Protein AF-A0A7S4UPX1-F1 (afdb_monomer_lite)

Organism: NCBI:txid311494

Foldseek 3Di:
DDDDDDDDDDDDDDDDDDDDDDDDDDDDDDDDDDDDPDDDDPPDQDDKDKDKAWWAFPFWDADPFAIWTWTDRPPPDTDIEDEGPVQLCVVVPPDDRVCSRVVSNVATFIWIKIFHDDDVPPHPGTHIYTPHTDGDDDVVNVVVVVVVVVVVVVPPPDDPPDPDPPPPDDDDPPDDDDDD

pLDDT: mean 74.99, std 19.89, range [35.25, 96.88]

Structure (mmCIF, N/CA/C/O backbone):
data_AF-A0A7S4UPX1-F1
#
_entry.id   AF-A0A7S4UPX1-F1
#
loop_
_atom_site.group_PDB
_atom_site.id
_atom_site.type_symbol
_atom_site.label_atom_id
_atom_site.label_alt_id
_atom_site.label_comp_id
_atom_site.label_asym_id
_atom_site.label_entity_id
_atom_site.label_seq_id
_atom_site.pdbx_PDB_ins_code
_atom_site.Cartn_x
_atom_site.Cartn_y
_atom_site.Cartn_z
_atom_site.occupancy
_atom_site.B_iso_or_equiv
_atom_site.auth_seq_id
_atom_site.auth_comp_id
_atom_site.auth_asym_id
_atom_site.auth_atom_id
_atom_site.pdbx_PDB_model_num
ATOM 1 N N . VAL A 1 1 ? -40.864 -35.397 20.003 1.00 50.53 1 VAL A N 1
ATOM 2 C CA . VAL A 1 1 ? -40.283 -36.049 21.200 1.00 50.53 1 VAL A CA 1
ATOM 3 C C . VAL A 1 1 ? -38.770 -35.918 21.096 1.00 50.53 1 VAL A C 1
ATOM 5 O O . VAL A 1 1 ? -38.248 -36.206 20.030 1.00 50.53 1 VAL A O 1
ATOM 8 N N . VAL A 1 2 ? -38.144 -35.472 22.194 1.00 49.16 2 VAL A N 1
ATOM 9 C CA . VAL A 1 2 ? -36.740 -35.040 22.428 1.00 49.16 2 VAL A CA 1
ATOM 10 C C . VAL A 1 2 ? -36.451 -33.539 22.122 1.00 49.16 2 VAL A C 1
ATOM 12 O O . VAL A 1 2 ? -36.827 -33.086 21.044 1.00 49.16 2 VAL A O 1
ATOM 15 N N . PRO A 1 3 ? -35.898 -32.747 23.084 1.00 59.09 3 PRO A N 1
ATOM 16 C CA . PRO A 1 3 ? -36.141 -31.293 23.234 1.00 59.09 3 PRO A CA 1
ATOM 17 C C . PRO A 1 3 ? -34.976 -30.359 22.800 1.00 59.09 3 PRO A C 1
ATOM 19 O O . PRO A 1 3 ? -33.880 -30.848 22.529 1.00 59.09 3 PRO A O 1
ATOM 22 N N . PRO A 1 4 ? -35.174 -29.016 22.785 1.00 57.06 4 PRO A N 1
ATOM 23 C CA . PRO A 1 4 ? -34.104 -28.029 22.590 1.00 57.06 4 PRO A CA 1
ATOM 24 C C . PRO A 1 4 ? -33.335 -27.741 23.894 1.00 57.06 4 PRO A C 1
ATOM 26 O O . PRO A 1 4 ? -33.938 -27.551 24.950 1.00 57.06 4 PRO A O 1
ATOM 29 N N . ALA A 1 5 ? -32.004 -27.666 23.817 1.00 56.16 5 ALA A N 1
ATOM 30 C CA . ALA A 1 5 ? -31.147 -27.242 24.923 1.00 56.16 5 ALA A CA 1
ATOM 31 C C . ALA A 1 5 ? -30.860 -25.734 24.835 1.00 56.16 5 ALA A C 1
ATOM 33 O O . ALA A 1 5 ? -30.243 -25.256 23.884 1.00 56.16 5 ALA A O 1
ATOM 34 N N . ALA A 1 6 ? -31.313 -25.009 25.854 1.00 53.34 6 ALA A N 1
ATOM 35 C C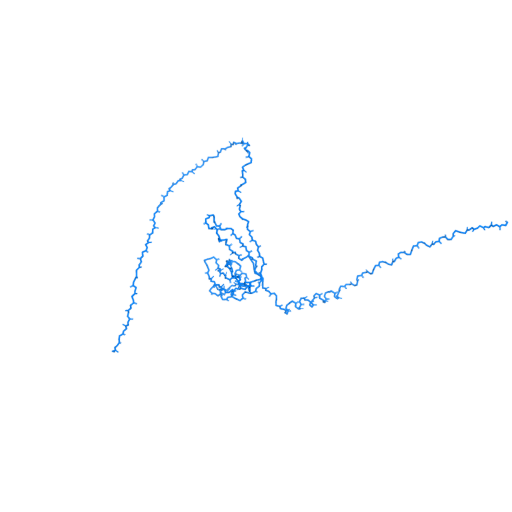A . ALA A 1 6 ? -30.984 -23.623 26.156 1.00 53.34 6 ALA A CA 1
ATOM 36 C C . ALA A 1 6 ? -29.993 -23.588 27.326 1.00 53.34 6 ALA A C 1
ATOM 38 O O . ALA A 1 6 ? -30.272 -24.236 28.328 1.00 53.34 6 ALA A O 1
ATOM 39 N N . VAL A 1 7 ? -28.900 -22.819 27.233 1.00 53.09 7 VAL A N 1
ATOM 40 C CA . VAL A 1 7 ? -28.040 -22.386 28.364 1.00 53.09 7 VAL A CA 1
ATOM 41 C C . VAL A 1 7 ? -27.283 -21.124 27.886 1.00 53.09 7 VAL A C 1
ATOM 43 O O . VAL A 1 7 ? -26.484 -21.226 26.965 1.00 53.09 7 VAL A O 1
ATOM 46 N N . ALA A 1 8 ? -27.705 -19.892 28.193 1.00 42.56 8 ALA A N 1
ATOM 47 C CA . ALA A 1 8 ? -27.539 -19.084 29.417 1.00 42.56 8 ALA A CA 1
ATOM 48 C C . ALA A 1 8 ? -26.476 -17.963 29.248 1.00 42.56 8 ALA A C 1
ATOM 50 O O . ALA A 1 8 ? -25.283 -18.228 29.151 1.00 42.56 8 ALA A O 1
ATOM 51 N N . ALA A 1 9 ? -26.936 -16.704 29.245 1.00 48.22 9 ALA A N 1
ATOM 52 C CA . ALA A 1 9 ? -26.210 -15.525 29.764 1.00 48.22 9 ALA A CA 1
ATOM 53 C C . ALA A 1 9 ? -26.276 -15.554 31.319 1.00 48.22 9 ALA A C 1
ATOM 55 O O . ALA A 1 9 ? -27.129 -16.317 31.794 1.00 48.22 9 ALA A O 1
ATOM 56 N N . PRO A 1 10 ? -25.508 -14.790 32.153 1.00 56.06 10 PRO A N 1
ATOM 57 C CA . PRO A 1 10 ? -25.228 -13.322 32.110 1.00 56.06 10 PRO A CA 1
ATOM 58 C C . PRO A 1 10 ? -23.856 -12.959 32.803 1.00 56.06 10 PRO A C 1
ATOM 60 O O . PRO A 1 10 ? -22.990 -13.832 32.772 1.00 56.06 10 PRO A O 1
ATOM 63 N N . PRO A 1 11 ? -23.591 -11.818 33.514 1.00 55.34 11 PRO A N 1
ATOM 64 C CA . PRO A 1 11 ? -24.140 -10.444 33.555 1.00 55.34 11 PRO A CA 1
ATOM 65 C C . PRO A 1 11 ? -23.079 -9.300 33.435 1.00 55.34 11 PRO A C 1
ATOM 67 O O . PRO A 1 11 ? -21.876 -9.516 33.334 1.00 55.34 11 PRO A O 1
ATOM 70 N N . ALA A 1 12 ? -23.590 -8.062 33.476 1.00 47.56 12 ALA A N 1
ATOM 71 C CA . ALA A 1 12 ? -22.927 -6.753 33.434 1.00 47.56 12 ALA A CA 1
ATOM 72 C C . ALA A 1 12 ? -22.293 -6.272 34.762 1.00 47.56 12 ALA A C 1
ATOM 74 O O . ALA A 1 12 ? -22.708 -6.728 35.823 1.00 47.56 12 ALA A O 1
ATOM 75 N N . ALA A 1 13 ? -21.384 -5.282 34.681 1.00 40.09 13 ALA A N 1
ATOM 76 C CA . ALA A 1 13 ? -21.054 -4.210 35.656 1.00 40.09 13 ALA A CA 1
ATOM 77 C C . ALA A 1 13 ? -19.683 -3.599 35.257 1.00 40.09 13 ALA A C 1
ATOM 79 O O . ALA A 1 13 ? -18.829 -4.328 34.779 1.00 40.09 13 ALA A O 1
ATOM 80 N N . ALA A 1 14 ? -19.343 -2.3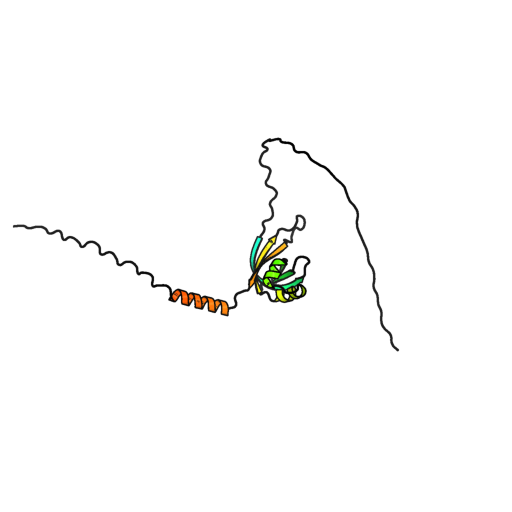18 35.390 1.00 42.03 14 ALA A N 1
ATOM 81 C CA . ALA A 1 14 ? -19.954 -1.192 36.073 1.00 42.03 14 ALA A CA 1
ATOM 82 C C . ALA A 1 14 ? -19.505 0.121 35.405 1.00 42.03 14 ALA A C 1
ATOM 84 O O . ALA A 1 14 ? -18.400 0.233 34.876 1.00 42.03 14 ALA A O 1
ATOM 85 N N . ALA A 1 15 ? -20.379 1.117 35.493 1.00 47.50 15 ALA A N 1
ATOM 86 C CA . ALA A 1 15 ? -20.103 2.517 35.228 1.00 47.50 15 ALA A CA 1
ATOM 87 C C . ALA A 1 15 ? -19.135 3.113 36.262 1.00 47.50 15 ALA A C 1
ATOM 89 O O . ALA A 1 15 ? -19.266 2.826 37.451 1.00 47.50 15 ALA A O 1
ATOM 90 N N . VAL A 1 16 ? -18.270 4.035 35.827 1.00 40.84 16 VAL A N 1
ATOM 91 C CA . VAL A 1 16 ? -17.739 5.108 36.679 1.00 40.84 16 VAL A CA 1
ATOM 92 C C . VAL A 1 16 ? -17.679 6.408 35.866 1.00 40.84 16 VAL A C 1
ATOM 94 O O . VAL A 1 16 ? -16.860 6.568 34.969 1.00 40.84 16 VAL A O 1
ATOM 97 N N . VAL A 1 17 ? -18.577 7.328 36.210 1.00 47.66 17 VAL A N 1
ATOM 98 C CA . VAL A 1 17 ? -18.508 8.787 36.008 1.00 47.66 17 VAL A CA 1
ATOM 99 C C . VAL A 1 17 ? -18.490 9.368 37.426 1.00 47.66 17 VAL A C 1
ATOM 101 O O . VAL A 1 17 ? -19.252 8.857 38.255 1.00 47.66 17 VAL A O 1
ATOM 104 N N . PRO A 1 18 ? -17.602 10.324 37.775 1.00 52.78 18 PRO A N 1
ATOM 105 C CA . PRO A 1 18 ? -18.039 11.723 38.019 1.00 52.78 18 PRO A CA 1
ATOM 106 C C . PRO A 1 18 ? -16.897 12.779 37.803 1.00 52.78 18 PRO A C 1
ATOM 108 O O . PRO A 1 18 ? -15.834 12.405 37.319 1.00 52.78 18 PRO A O 1
ATOM 111 N N . PRO A 1 19 ? -17.024 14.073 38.200 1.00 49.06 19 PRO A N 1
ATOM 112 C CA . PRO A 1 19 ? -17.785 15.172 37.573 1.00 49.06 19 PRO A CA 1
ATOM 113 C C . PRO A 1 19 ? -16.890 16.467 37.401 1.00 49.06 19 PRO A C 1
ATOM 115 O O . PRO A 1 19 ? -15.666 16.350 37.457 1.00 49.06 19 PRO A O 1
ATOM 118 N N . PRO A 1 20 ? -17.429 17.690 37.142 1.00 61.97 20 PRO A N 1
ATOM 119 C CA . PRO A 1 20 ? -16.730 18.804 36.472 1.00 61.97 20 PRO A CA 1
ATOM 120 C C . PRO A 1 20 ? -16.138 19.877 37.412 1.00 61.97 20 PRO A C 1
ATOM 122 O O . PRO A 1 20 ? -16.549 19.999 38.564 1.00 61.97 20 PRO A O 1
ATOM 125 N N . ALA A 1 21 ? -15.262 20.746 36.885 1.00 44.88 21 ALA A N 1
ATOM 126 C CA . ALA A 1 21 ? -14.911 22.019 37.522 1.00 44.88 21 ALA A CA 1
ATOM 127 C C . ALA A 1 21 ? -14.787 23.163 36.501 1.00 44.88 21 ALA A C 1
ATOM 129 O O . ALA A 1 21 ? -14.050 23.089 35.520 1.00 44.88 21 ALA A O 1
ATOM 130 N N . ALA A 1 22 ? -15.561 24.213 36.767 1.00 41.34 22 ALA A N 1
ATOM 131 C CA . ALA A 1 22 ? -15.631 25.478 36.057 1.00 41.34 22 ALA A CA 1
ATOM 132 C C . ALA A 1 22 ? -14.379 26.350 36.261 1.00 41.34 22 ALA A C 1
ATOM 134 O O . ALA A 1 22 ? -13.706 26.260 37.285 1.00 41.34 22 ALA A O 1
ATOM 135 N N . GLY A 1 23 ? -14.138 27.274 35.329 1.00 37.72 23 GLY A N 1
ATOM 136 C CA . GLY A 1 23 ? -13.145 28.335 35.490 1.00 37.72 23 GLY A CA 1
ATOM 137 C C . GLY A 1 23 ? -13.117 29.290 34.302 1.00 37.72 23 GLY A C 1
ATOM 138 O O . GLY A 1 23 ? -12.311 29.139 33.394 1.00 37.72 23 GLY A O 1
ATOM 139 N N . VAL A 1 24 ? -14.023 30.265 34.307 1.00 43.88 24 VAL A N 1
ATOM 140 C CA . VAL A 1 24 ? -14.017 31.430 33.413 1.00 43.88 24 VAL A CA 1
ATOM 141 C C . VAL A 1 24 ? -12.914 32.392 33.871 1.00 43.88 24 VAL A C 1
ATOM 143 O O . VAL A 1 24 ? -12.880 32.728 35.051 1.00 43.88 24 VAL A O 1
ATOM 146 N N . ALA A 1 25 ? -12.081 32.908 32.963 1.00 38.38 25 ALA A N 1
ATOM 147 C CA . ALA A 1 25 ? -11.422 34.202 33.159 1.00 38.38 25 ALA A CA 1
ATOM 148 C C . ALA A 1 25 ? -11.101 34.872 31.815 1.00 38.38 25 ALA A C 1
ATOM 150 O O . ALA A 1 25 ? -10.476 34.297 30.928 1.00 38.38 25 ALA A O 1
ATOM 151 N N . VAL A 1 26 ? -11.581 36.106 31.699 1.00 41.72 26 VAL A N 1
ATOM 152 C CA . VAL A 1 26 ? -11.509 37.018 30.558 1.00 41.72 26 VAL A CA 1
ATOM 153 C C . VAL A 1 26 ? -10.357 38.009 30.764 1.00 41.72 26 VAL A C 1
ATOM 155 O O . VAL A 1 26 ? -10.170 38.487 31.875 1.00 41.72 26 VAL A O 1
ATOM 158 N N . ALA A 1 27 ? -9.679 38.333 29.656 1.00 41.38 27 ALA A N 1
ATOM 159 C CA . ALA A 1 27 ? -8.926 39.549 29.303 1.00 41.38 27 ALA A CA 1
ATOM 160 C C . ALA A 1 27 ? -7.844 40.133 30.238 1.00 41.38 27 ALA A C 1
ATOM 162 O O . ALA A 1 27 ? -8.035 40.370 31.424 1.00 41.38 27 ALA A O 1
ATOM 163 N N . GLY A 1 28 ? -6.744 40.563 29.609 1.00 35.25 28 GLY A N 1
ATOM 164 C CA . GLY A 1 28 ? -5.795 41.504 30.199 1.00 35.25 28 GLY A CA 1
ATOM 165 C C . GLY A 1 28 ? -4.541 41.6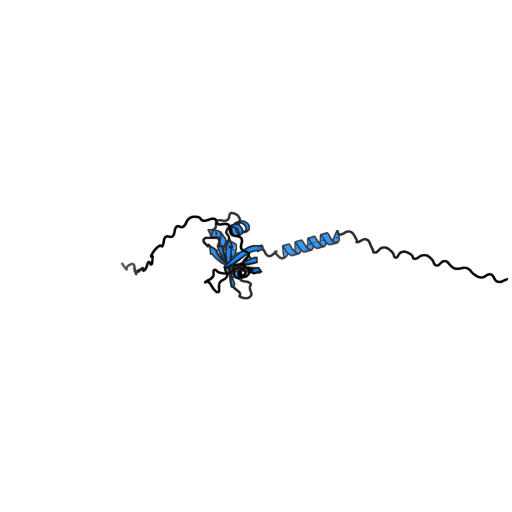82 29.353 1.00 35.25 28 GLY A C 1
ATOM 166 O O . GLY A 1 28 ? -3.537 41.021 29.583 1.00 35.25 28 GLY A O 1
ATOM 167 N N . SER A 1 29 ? -4.603 42.572 28.364 1.00 50.09 29 SER A N 1
ATOM 168 C CA . SER A 1 29 ? -3.429 43.054 27.634 1.00 50.09 29 SER A CA 1
ATOM 169 C C . SER A 1 29 ? -2.607 43.966 28.550 1.00 50.09 29 SER A C 1
ATOM 171 O O . SER A 1 29 ? -3.156 44.921 29.100 1.00 50.09 29 SER A O 1
ATOM 173 N N . ALA A 1 30 ? -1.308 43.702 28.709 1.00 43.94 30 ALA A N 1
ATOM 174 C CA . ALA A 1 30 ? -0.373 44.638 29.327 1.00 43.94 30 ALA A CA 1
ATOM 175 C C . ALA A 1 30 ? 1.015 44.532 28.677 1.00 43.94 30 ALA A C 1
ATOM 177 O O . ALA A 1 30 ? 1.704 43.517 28.757 1.00 43.94 30 ALA A O 1
ATOM 178 N N . VAL A 1 31 ? 1.389 45.629 28.022 1.00 43.38 31 VAL A N 1
ATOM 179 C CA . VAL A 1 31 ? 2.715 45.959 27.498 1.00 43.38 31 VAL A CA 1
ATOM 180 C C . VAL A 1 31 ? 3.733 46.009 28.638 1.00 43.38 31 VAL A C 1
ATOM 182 O O . VAL A 1 31 ? 3.489 46.632 29.668 1.00 43.38 31 VAL A O 1
ATOM 185 N N . GLY A 1 32 ? 4.907 45.414 28.427 1.00 35.59 32 GLY A N 1
ATOM 186 C CA . GLY A 1 32 ? 6.015 45.505 29.371 1.00 35.59 32 GLY A CA 1
ATOM 187 C C . GLY A 1 32 ? 7.270 44.801 28.875 1.00 35.59 32 GLY A C 1
ATOM 188 O O . GLY A 1 32 ? 7.586 43.704 29.320 1.00 35.59 32 GLY A O 1
ATOM 189 N N . SER A 1 33 ? 7.999 45.444 27.962 1.00 45.12 33 SER A N 1
ATOM 190 C CA . SER A 1 33 ? 9.351 45.046 27.570 1.00 45.12 33 SER A CA 1
ATOM 191 C C . SER A 1 33 ? 10.269 44.986 28.792 1.00 45.12 33 SER A C 1
ATOM 193 O O . SER A 1 33 ? 10.655 46.023 29.330 1.00 45.12 33 SER A O 1
ATOM 195 N N . ARG A 1 34 ? 10.670 43.782 29.201 1.00 37.84 34 ARG A N 1
ATOM 196 C CA . ARG A 1 34 ? 11.923 43.555 29.929 1.00 37.84 34 ARG A CA 1
ATOM 197 C C . ARG A 1 34 ? 12.589 42.311 29.370 1.00 37.84 34 ARG A C 1
ATOM 199 O O . ARG A 1 34 ? 12.118 41.191 29.559 1.00 37.84 34 ARG A O 1
ATOM 206 N N . SER A 1 35 ? 13.684 42.551 28.655 1.00 46.12 35 SER A N 1
ATOM 207 C CA . SER A 1 35 ? 14.647 41.543 28.235 1.00 46.12 35 SER A CA 1
ATOM 208 C C . SER A 1 35 ? 15.039 40.696 29.439 1.00 46.12 35 SER A C 1
ATOM 210 O O . SER A 1 35 ? 15.707 41.160 30.360 1.00 46.12 35 SER A O 1
ATOM 212 N N . THR A 1 36 ? 14.559 39.463 29.418 1.00 42.97 36 THR A N 1
ATOM 213 C CA . THR A 1 36 ? 14.854 38.399 30.374 1.00 42.97 36 THR A CA 1
ATOM 214 C C . THR A 1 36 ? 15.685 37.371 29.587 1.00 42.97 36 THR A C 1
ATOM 216 O O . THR A 1 36 ? 15.409 37.194 28.396 1.00 42.97 36 THR A O 1
ATOM 219 N N . PRO A 1 37 ? 16.748 36.775 30.165 1.00 47.34 37 PRO A N 1
ATOM 220 C CA . PRO A 1 37 ? 17.672 35.864 29.472 1.00 47.34 37 PRO A CA 1
ATOM 221 C C . PRO A 1 37 ? 16.937 34.727 28.746 1.00 47.34 37 PRO A C 1
ATOM 223 O O . PRO A 1 37 ? 15.814 34.406 29.139 1.00 47.34 37 PRO A O 1
ATOM 226 N N . PRO A 1 38 ? 17.538 34.133 27.691 1.00 43.38 38 PRO A N 1
ATOM 227 C CA . PRO A 1 38 ? 16.854 33.195 26.811 1.00 43.38 38 PRO A CA 1
ATOM 228 C C . PRO A 1 38 ? 16.172 32.105 27.630 1.00 43.38 38 PRO A C 1
ATOM 230 O O . PRO A 1 38 ? 16.823 31.313 28.314 1.00 43.38 38 PRO A O 1
ATOM 233 N N . ALA A 1 39 ? 14.841 32.115 27.556 1.00 46.41 39 ALA A N 1
ATOM 234 C CA . ALA A 1 39 ? 14.005 31.025 27.998 1.00 46.41 39 ALA A CA 1
ATOM 235 C C . ALA A 1 39 ? 14.566 29.743 27.384 1.00 46.41 39 ALA A C 1
ATOM 237 O O . ALA A 1 39 ? 14.800 29.676 26.173 1.00 46.41 39 ALA A O 1
ATOM 238 N N . ALA A 1 40 ? 14.824 28.765 28.251 1.00 52.09 40 ALA A N 1
ATOM 239 C CA . ALA A 1 40 ? 15.129 27.405 27.861 1.00 52.09 40 ALA A CA 1
ATOM 240 C C . ALA A 1 40 ? 14.213 27.008 26.698 1.00 52.09 40 ALA A C 1
ATOM 242 O O . ALA A 1 40 ? 12.995 27.199 26.773 1.00 52.09 40 ALA A O 1
ATOM 243 N N . ALA A 1 41 ? 14.827 26.519 25.618 1.00 50.94 41 ALA A N 1
ATOM 244 C CA . ALA A 1 41 ? 14.115 25.974 24.477 1.00 50.94 41 ALA A CA 1
ATOM 245 C C . ALA A 1 41 ? 12.977 25.073 24.985 1.00 50.94 41 ALA A C 1
ATOM 247 O O . ALA A 1 41 ? 13.216 24.280 25.905 1.00 50.94 41 ALA A O 1
ATOM 248 N N . PRO A 1 42 ? 11.749 25.198 24.447 1.00 47.97 42 PRO A N 1
ATOM 249 C CA . PRO A 1 42 ? 10.693 24.276 24.812 1.00 47.97 42 PRO A CA 1
ATOM 250 C C . PRO A 1 42 ? 11.196 22.855 24.566 1.00 47.97 42 PRO A C 1
ATOM 252 O O . PRO A 1 42 ? 11.869 22.578 23.570 1.00 47.97 42 PRO A O 1
ATOM 255 N N . ALA A 1 43 ? 10.919 22.019 25.564 1.00 47.44 43 ALA A N 1
ATOM 256 C CA . ALA A 1 43 ? 11.307 20.630 25.685 1.00 47.44 43 ALA A CA 1
ATOM 257 C C . ALA A 1 43 ? 11.353 19.915 24.331 1.00 47.44 43 ALA A C 1
ATOM 259 O O . ALA A 1 43 ? 10.428 20.023 23.526 1.00 47.44 43 ALA A O 1
ATOM 260 N N . GLY A 1 44 ? 12.456 19.194 24.115 1.00 44.75 44 GLY A N 1
ATOM 261 C CA . GLY A 1 44 ? 12.735 18.454 22.896 1.00 44.75 44 GLY A CA 1
ATOM 262 C C . GLY A 1 44 ? 11.536 17.624 22.458 1.00 44.75 44 GLY A C 1
ATOM 263 O O . GLY A 1 44 ? 11.207 16.616 23.081 1.00 44.75 44 GLY A O 1
ATOM 264 N N . GLY A 1 45 ? 10.903 18.050 21.365 1.00 55.44 45 GLY A N 1
ATOM 265 C CA . GLY A 1 45 ? 10.003 17.191 20.619 1.00 55.44 45 GLY A CA 1
ATOM 266 C C . GLY A 1 45 ? 10.808 15.987 20.156 1.00 55.44 45 GLY A C 1
ATOM 267 O O . GLY A 1 45 ? 11.856 16.145 19.525 1.00 55.44 45 GLY A O 1
ATOM 268 N N . ALA A 1 46 ? 10.363 14.788 20.522 1.00 64.31 46 ALA A N 1
ATOM 269 C CA . ALA A 1 46 ? 10.962 13.570 20.010 1.00 64.31 46 ALA A CA 1
ATOM 270 C C . ALA A 1 46 ? 10.975 13.624 18.466 1.00 64.31 46 ALA A C 1
ATOM 272 O O . ALA A 1 46 ? 10.000 14.075 17.856 1.00 64.31 46 ALA A O 1
ATOM 273 N N . PRO A 1 47 ? 12.091 13.241 17.822 1.00 74.50 47 PRO A N 1
ATOM 274 C CA . PRO A 1 47 ? 12.236 13.407 16.386 1.00 74.50 47 PRO A CA 1
ATOM 275 C C . PRO A 1 47 ? 11.261 12.482 15.659 1.00 74.50 47 PRO A C 1
ATOM 277 O O . PRO A 1 47 ? 11.286 11.269 15.865 1.00 74.50 47 PRO A O 1
ATOM 280 N N . VAL A 1 48 ? 10.441 13.058 14.781 1.00 82.44 48 VAL A N 1
ATOM 281 C CA . VAL A 1 48 ? 9.664 12.304 13.790 1.00 82.44 48 VAL A CA 1
ATOM 282 C C . VAL A 1 48 ? 10.644 11.513 12.926 1.00 82.44 48 VAL A C 1
ATOM 284 O O . VAL A 1 48 ? 11.604 12.086 12.402 1.00 82.44 48 VAL A O 1
ATOM 287 N N . ARG A 1 49 ? 10.425 10.203 12.786 1.00 88.62 49 ARG A N 1
ATOM 288 C CA . ARG A 1 49 ? 11.275 9.337 11.956 1.00 88.62 49 ARG A CA 1
ATOM 289 C C . ARG A 1 49 ? 10.522 8.924 10.709 1.00 88.62 49 ARG A C 1
ATOM 291 O O . ARG A 1 49 ? 9.388 8.474 10.791 1.00 88.62 49 ARG A O 1
ATOM 298 N N . GLU A 1 50 ? 11.168 9.033 9.558 1.00 92.75 50 GLU A N 1
ATOM 299 C CA . GLU A 1 50 ? 10.617 8.561 8.290 1.00 92.75 50 GLU A CA 1
ATOM 300 C C . GLU A 1 50 ? 11.501 7.455 7.717 1.00 92.75 50 GLU A C 1
ATOM 302 O O . GLU A 1 50 ? 12.730 7.517 7.791 1.00 92.75 50 GLU A O 1
ATOM 307 N N . ALA A 1 51 ? 10.879 6.420 7.155 1.00 91.00 51 ALA A N 1
ATOM 308 C CA . ALA A 1 51 ? 11.583 5.282 6.579 1.00 91.00 51 ALA A CA 1
ATOM 309 C C . ALA A 1 51 ? 10.876 4.776 5.325 1.00 91.00 51 ALA A C 1
ATOM 311 O O . ALA A 1 51 ? 9.652 4.664 5.280 1.00 91.00 51 ALA A O 1
ATOM 312 N N . ARG A 1 52 ? 11.650 4.411 4.299 1.00 92.94 52 ARG A N 1
ATOM 313 C CA . ARG A 1 52 ? 11.122 3.799 3.078 1.00 92.94 52 ARG A CA 1
ATOM 314 C C . ARG A 1 52 ? 11.688 2.400 2.904 1.00 92.94 52 ARG A C 1
ATOM 316 O O . ARG A 1 52 ? 12.881 2.241 2.661 1.00 92.94 52 ARG A O 1
ATOM 323 N N . GLN A 1 53 ? 10.828 1.392 2.980 1.00 91.56 53 GLN A N 1
ATOM 324 C CA . GLN A 1 53 ? 11.237 -0.009 2.903 1.00 91.56 53 GLN A CA 1
ATOM 325 C C . GLN A 1 53 ? 10.189 -0.852 2.172 1.00 91.56 53 GLN A C 1
ATOM 327 O O . GLN A 1 53 ? 9.039 -0.448 1.985 1.00 91.56 53 GLN A O 1
ATOM 332 N N . ARG A 1 54 ? 10.628 -2.011 1.673 1.00 92.31 54 ARG A N 1
ATOM 333 C CA . ARG A 1 54 ? 9.746 -2.991 1.048 1.00 92.31 54 ARG A CA 1
ATOM 334 C C . ARG A 1 54 ? 8.971 -3.742 2.116 1.00 92.31 54 ARG A C 1
ATOM 336 O O . ARG A 1 54 ? 9.581 -4.355 2.984 1.00 92.31 54 ARG A O 1
ATOM 343 N N . PHE A 1 55 ? 7.654 -3.733 1.984 1.00 94.44 55 PHE A N 1
ATOM 344 C CA . PHE A 1 55 ? 6.763 -4.528 2.811 1.00 94.44 55 PHE A CA 1
ATOM 345 C C . PHE A 1 55 ? 5.692 -5.188 1.949 1.00 94.44 55 PHE A C 1
ATOM 347 O O . PHE A 1 55 ? 5.447 -4.815 0.794 1.00 94.44 55 PHE A O 1
ATOM 354 N N . TYR A 1 56 ? 5.037 -6.168 2.546 1.00 94.12 56 TYR A N 1
ATOM 355 C CA . TYR A 1 56 ? 3.748 -6.666 2.112 1.00 94.12 56 TYR A CA 1
ATOM 356 C C . TYR A 1 56 ? 2.754 -6.617 3.265 1.00 94.12 56 TYR A C 1
ATOM 358 O O . TYR A 1 56 ? 3.143 -6.680 4.432 1.00 94.12 56 TYR A O 1
ATOM 366 N N . VAL A 1 57 ? 1.473 -6.485 2.935 1.00 95.81 57 VAL A N 1
ATOM 367 C CA . VAL A 1 57 ? 0.402 -6.426 3.933 1.00 95.81 57 VAL A CA 1
ATOM 368 C C . VAL A 1 57 ? -0.017 -7.847 4.298 1.00 95.81 57 VAL A C 1
ATOM 370 O O . VAL A 1 57 ? -0.582 -8.572 3.483 1.00 95.81 57 VAL A O 1
ATOM 373 N N . CYS A 1 58 ? 0.269 -8.244 5.534 1.00 95.12 58 CYS A N 1
ATOM 374 C CA . CYS A 1 58 ? -0.111 -9.539 6.093 1.00 95.12 58 CYS A CA 1
ATOM 375 C C . CYS A 1 58 ? -1.558 -9.549 6.592 1.00 95.12 58 CYS A C 1
ATOM 377 O O . CYS A 1 58 ? -2.242 -10.567 6.512 1.00 95.12 58 CYS A O 1
ATOM 379 N N . ASP A 1 59 ? -2.013 -8.428 7.148 1.00 96.06 59 ASP A N 1
ATOM 380 C CA . ASP A 1 59 ? -3.372 -8.277 7.647 1.00 96.06 59 ASP A CA 1
ATOM 381 C C . ASP A 1 59 ? -3.833 -6.827 7.525 1.00 96.06 59 ASP A C 1
ATOM 383 O O . ASP A 1 59 ? -3.009 -5.916 7.448 1.00 96.06 59 ASP A O 1
ATOM 387 N N . ALA A 1 60 ? -5.143 -6.629 7.475 1.00 96.69 60 ALA A N 1
ATOM 388 C CA . ALA A 1 60 ? -5.753 -5.319 7.357 1.00 96.69 60 ALA A CA 1
ATOM 389 C C . ALA A 1 60 ? -7.148 -5.322 7.984 1.00 96.69 60 ALA A C 1
ATOM 391 O O . ALA A 1 60 ? -7.915 -6.270 7.793 1.00 96.69 60 ALA A O 1
ATOM 392 N N . SER A 1 61 ? -7.483 -4.240 8.675 1.00 96.56 61 SER A N 1
ATOM 393 C CA . SER A 1 61 ? -8.785 -4.017 9.299 1.00 96.56 61 SER A CA 1
ATOM 394 C C . SER A 1 61 ? -9.186 -2.551 9.174 1.00 96.56 61 SER A C 1
ATOM 396 O O . SER A 1 61 ? -8.343 -1.658 9.110 1.00 96.56 61 SER A O 1
ATOM 398 N N . LEU A 1 62 ? -10.491 -2.300 9.092 1.00 95.94 62 LEU A N 1
ATOM 399 C CA . LEU A 1 62 ? -11.018 -0.937 9.080 1.00 95.94 62 LEU A CA 1
ATOM 400 C C . LEU A 1 62 ? -10.836 -0.285 10.452 1.00 95.94 62 LEU A C 1
ATOM 402 O O . LEU A 1 62 ? -11.013 -0.942 11.479 1.00 95.94 62 LEU A O 1
ATOM 406 N N . SER A 1 63 ? -10.510 1.004 10.440 1.00 92.56 63 SER A N 1
ATOM 407 C CA . SER A 1 63 ? -10.499 1.879 11.613 1.00 92.56 63 SER A CA 1
ATOM 408 C C . SER A 1 63 ? -11.443 3.063 11.389 1.00 92.56 63 SER A C 1
ATOM 410 O O . SER A 1 63 ? -11.915 3.287 10.274 1.00 92.56 63 SER A O 1
ATOM 412 N N . ASP A 1 64 ? -11.697 3.850 12.435 1.00 89.12 64 ASP A N 1
ATOM 413 C CA . ASP A 1 64 ? -12.567 5.034 12.353 1.00 89.12 64 ASP A CA 1
ATOM 414 C C . ASP A 1 64 ? -12.035 6.107 11.382 1.00 89.12 64 ASP A C 1
ATOM 416 O O . ASP A 1 64 ? -12.791 6.895 10.816 1.00 89.12 64 ASP A O 1
ATOM 420 N N . THR A 1 65 ? -10.718 6.136 11.187 1.00 87.44 65 THR A N 1
ATOM 421 C CA . THR A 1 65 ? -9.962 7.141 10.423 1.00 87.44 65 THR A CA 1
ATOM 422 C C . THR A 1 65 ? -9.498 6.646 9.050 1.00 87.44 65 THR A C 1
ATOM 424 O O . THR A 1 65 ? -9.094 7.449 8.202 1.00 87.44 65 THR A O 1
ATOM 427 N N . GLY A 1 66 ? -9.565 5.338 8.794 1.00 93.25 66 GLY A N 1
ATOM 428 C CA . GLY A 1 66 ? -9.057 4.737 7.568 1.00 93.25 66 GLY A CA 1
ATOM 429 C C . GLY A 1 66 ? -8.896 3.226 7.681 1.00 93.25 66 GLY A C 1
ATOM 430 O O . GLY A 1 66 ? -9.867 2.487 7.854 1.00 93.25 66 GLY A O 1
ATOM 431 N N . LEU A 1 67 ? -7.663 2.755 7.513 1.00 96.06 67 LEU A N 1
ATOM 432 C CA . LEU A 1 67 ? -7.343 1.334 7.519 1.00 96.06 67 LEU A CA 1
ATOM 433 C C . LEU A 1 67 ? -6.086 1.078 8.342 1.00 96.06 67 LEU A C 1
ATOM 435 O O . LEU A 1 67 ? -5.018 1.615 8.057 1.00 96.06 67 LEU A O 1
ATOM 439 N N . TRP A 1 68 ? -6.199 0.197 9.321 1.00 95.94 68 TRP A N 1
ATOM 440 C CA . TRP A 1 68 ? -5.051 -0.362 10.011 1.00 95.94 68 TRP A CA 1
ATOM 441 C C . TRP A 1 68 ? -4.483 -1.523 9.189 1.00 95.94 68 TRP A C 1
ATOM 443 O O . TRP A 1 68 ? -5.228 -2.349 8.651 1.00 95.94 68 TRP A O 1
ATOM 453 N N . VAL A 1 69 ? -3.159 -1.592 9.070 1.00 96.62 69 VAL A N 1
ATOM 454 C CA . VAL A 1 69 ? -2.454 -2.634 8.320 1.00 96.62 69 VAL A CA 1
ATOM 455 C C . VAL A 1 69 ? -1.287 -3.199 9.118 1.00 96.62 69 VAL A C 1
ATOM 457 O O . VAL A 1 69 ? -0.517 -2.472 9.743 1.00 96.62 69 VAL A O 1
ATOM 460 N N . ARG A 1 70 ? -1.099 -4.516 9.026 1.00 96.31 70 ARG A N 1
ATOM 461 C CA . ARG A 1 70 ? 0.094 -5.201 9.525 1.00 96.31 70 ARG A CA 1
ATOM 462 C C . ARG A 1 70 ? 1.054 -5.458 8.373 1.00 96.31 70 ARG A C 1
ATOM 464 O O . ARG A 1 70 ? 0.778 -6.274 7.491 1.00 96.31 70 ARG A O 1
ATOM 471 N N . LEU A 1 71 ? 2.179 -4.758 8.389 1.00 95.25 71 LEU A N 1
ATOM 472 C CA . LEU A 1 71 ? 3.235 -4.811 7.386 1.00 95.25 71 LEU A CA 1
ATOM 473 C C . LEU A 1 71 ? 4.296 -5.839 7.771 1.00 95.25 71 LEU A C 1
ATOM 475 O O . LEU A 1 71 ? 4.745 -5.860 8.912 1.00 95.25 71 LEU A O 1
ATOM 479 N N . CYS A 1 72 ? 4.733 -6.636 6.802 1.00 94.25 72 CYS A N 1
ATOM 480 C CA . CYS A 1 72 ? 5.762 -7.660 6.955 1.00 94.25 72 CYS A CA 1
ATOM 481 C C . CYS A 1 72 ? 6.906 -7.416 5.961 1.00 94.25 72 CYS A C 1
ATOM 483 O O . CYS A 1 72 ? 6.661 -7.169 4.779 1.00 94.25 72 CYS A O 1
ATOM 485 N N . ASP A 1 73 ? 8.157 -7.468 6.423 1.00 92.25 73 ASP A N 1
ATOM 486 C CA . ASP A 1 73 ? 9.352 -7.224 5.591 1.00 92.25 73 ASP A CA 1
ATOM 487 C C . ASP A 1 73 ? 9.939 -8.498 4.955 1.00 92.25 73 ASP A C 1
ATOM 489 O O . ASP A 1 73 ? 10.838 -8.430 4.117 1.00 92.25 73 ASP A O 1
ATOM 493 N N . GLY A 1 74 ? 9.420 -9.669 5.335 1.00 87.94 74 GLY A N 1
ATOM 494 C CA . GLY A 1 74 ? 9.909 -10.977 4.890 1.00 87.94 74 GLY A CA 1
ATOM 495 C C . GLY A 1 74 ? 11.072 -11.537 5.715 1.00 87.94 74 GLY A C 1
ATOM 496 O O . GLY A 1 74 ? 11.477 -12.669 5.473 1.00 87.94 74 GLY A O 1
ATOM 497 N N . VAL A 1 75 ? 11.567 -10.795 6.710 1.00 87.88 75 VAL A N 1
ATOM 498 C CA . VAL A 1 75 ? 12.626 -11.218 7.647 1.00 87.88 75 VAL A CA 1
ATOM 499 C C . VAL A 1 75 ? 12.036 -11.558 9.029 1.00 87.88 75 VAL A C 1
ATOM 501 O O . VAL A 1 75 ? 12.755 -11.848 9.979 1.00 87.88 75 VAL A O 1
ATOM 504 N N . GLY A 1 76 ? 10.704 -11.566 9.140 1.00 78.88 76 GLY A N 1
ATOM 505 C CA . GLY A 1 76 ? 9.971 -11.895 10.365 1.00 78.88 76 GLY A CA 1
ATOM 506 C C . GLY A 1 76 ? 9.598 -10.680 11.213 1.00 78.88 76 GLY A C 1
ATOM 507 O O . GLY A 1 76 ? 8.970 -10.850 12.256 1.00 78.88 76 GLY A O 1
ATOM 508 N N . VAL A 1 77 ? 9.919 -9.457 10.774 1.00 78.12 77 VAL A N 1
ATOM 509 C CA . VAL A 1 77 ? 9.486 -8.239 11.463 1.00 78.12 77 VAL A CA 1
ATOM 510 C C . VAL A 1 77 ? 8.099 -7.858 10.959 1.00 78.12 77 VAL A C 1
ATOM 512 O O . VAL A 1 77 ? 7.900 -7.614 9.768 1.00 78.12 77 VAL A O 1
ATOM 515 N N . SER A 1 78 ? 7.142 -7.805 11.885 1.00 86.44 78 SER A N 1
ATOM 516 C CA . SER A 1 78 ? 5.798 -7.285 11.632 1.00 86.44 78 SER A CA 1
ATOM 517 C C . SER A 1 78 ? 5.629 -5.948 12.340 1.00 86.44 78 SER A C 1
ATOM 519 O O . SER A 1 78 ? 5.935 -5.844 13.526 1.00 86.44 78 SER A O 1
ATOM 521 N N . ARG A 1 79 ? 5.161 -4.929 11.621 1.00 90.12 79 ARG A N 1
ATOM 522 C CA . ARG A 1 79 ? 4.839 -3.613 12.184 1.00 90.12 79 ARG A CA 1
ATOM 523 C C . ARG A 1 79 ? 3.409 -3.240 11.857 1.00 90.12 79 ARG A C 1
ATOM 525 O O . ARG A 1 79 ? 2.927 -3.513 10.761 1.00 90.12 79 ARG A O 1
ATOM 532 N N . GLU A 1 80 ? 2.756 -2.608 12.807 1.00 93.62 80 GLU A N 1
ATOM 533 C CA . GLU A 1 80 ? 1.391 -2.125 12.667 1.00 93.62 80 GLU A CA 1
ATOM 534 C C . GLU A 1 80 ? 1.445 -0.670 12.228 1.00 93.62 80 GLU A C 1
ATOM 536 O O . GLU A 1 80 ? 2.200 0.109 12.805 1.00 93.62 80 GLU A O 1
ATOM 541 N N . ALA A 1 81 ? 0.709 -0.320 11.179 1.00 94.94 81 ALA A N 1
ATOM 542 C CA . ALA A 1 81 ? 0.678 1.029 10.644 1.00 94.94 81 ALA A CA 1
ATOM 543 C C . ALA A 1 81 ? -0.742 1.429 10.253 1.00 94.94 81 ALA A C 1
ATOM 545 O O . ALA A 1 81 ? -1.566 0.591 9.890 1.00 94.94 81 ALA A O 1
ATOM 546 N N . GLU A 1 82 ? -1.008 2.725 10.278 1.00 95.38 82 GLU A N 1
ATOM 547 C CA . GLU A 1 82 ? -2.283 3.290 9.860 1.00 95.38 82 GLU A CA 1
ATOM 548 C C . GLU A 1 82 ? -2.180 3.909 8.465 1.00 95.38 82 GLU A C 1
ATOM 550 O O . GLU A 1 82 ? -1.203 4.582 8.131 1.00 95.38 82 GLU A O 1
ATOM 555 N N . MET A 1 83 ? -3.188 3.663 7.636 1.00 95.62 83 MET A N 1
ATOM 556 C CA . MET A 1 83 ? -3.362 4.285 6.331 1.00 95.62 83 MET A CA 1
ATOM 557 C C . MET A 1 83 ? -4.571 5.211 6.385 1.00 95.62 83 MET A C 1
ATOM 559 O O . MET A 1 83 ? -5.700 4.752 6.568 1.00 95.62 83 MET A O 1
ATOM 563 N N . ASP A 1 84 ? -4.337 6.502 6.176 1.00 94.62 84 ASP A N 1
ATOM 564 C CA . ASP A 1 84 ? -5.412 7.488 6.185 1.00 94.62 84 ASP A CA 1
ATOM 565 C C . ASP A 1 84 ? -6.335 7.320 4.966 1.00 94.62 84 ASP A C 1
ATOM 567 O O . ASP A 1 84 ? -5.900 6.966 3.863 1.00 94.62 84 ASP A O 1
ATOM 571 N N . ALA A 1 85 ? -7.621 7.641 5.141 1.00 93.44 85 ALA A N 1
ATOM 572 C CA . ALA A 1 85 ? -8.627 7.558 4.080 1.00 93.44 85 ALA A CA 1
ATOM 573 C C . ALA A 1 85 ? -8.237 8.249 2.750 1.00 93.44 85 ALA A C 1
ATOM 575 O O . ALA A 1 85 ? -8.474 7.647 1.700 1.00 93.44 85 ALA A O 1
ATOM 576 N N . PRO A 1 86 ? -7.602 9.443 2.721 1.00 94.25 86 PRO A N 1
ATOM 577 C CA . PRO A 1 86 ? -7.175 10.069 1.468 1.00 94.25 86 PRO A CA 1
ATOM 578 C C . PRO A 1 86 ? -6.197 9.203 0.662 1.00 94.25 86 PRO A C 1
ATOM 580 O O . PRO A 1 86 ? -6.375 9.045 -0.544 1.00 94.25 86 PRO A O 1
ATOM 583 N N . LEU A 1 87 ? -5.221 8.572 1.324 1.00 94.69 87 LEU A N 1
ATOM 584 C CA . LEU A 1 87 ? -4.271 7.673 0.665 1.00 94.69 87 LEU A CA 1
ATOM 585 C C . LEU A 1 87 ? -4.982 6.429 0.114 1.00 94.69 87 LEU A C 1
ATOM 587 O O . LEU A 1 87 ? -4.679 5.961 -0.982 1.00 94.69 87 LEU A O 1
ATOM 591 N N . LEU A 1 88 ? -5.953 5.890 0.852 1.00 94.81 88 LEU A N 1
ATOM 592 C CA . LEU A 1 88 ? -6.735 4.732 0.408 1.00 94.81 88 LEU A CA 1
ATOM 593 C C . LEU A 1 88 ? -7.583 5.056 -0.827 1.00 94.81 88 LEU A C 1
ATOM 595 O O . LEU A 1 88 ? -7.674 4.229 -1.735 1.00 94.81 88 LEU A O 1
ATOM 599 N N . LEU A 1 89 ? -8.145 6.264 -0.897 1.00 94.31 89 LEU A N 1
ATOM 600 C CA . LEU A 1 89 ? -8.879 6.747 -2.068 1.00 94.31 89 LEU A CA 1
ATOM 601 C C . LEU A 1 89 ? -7.965 6.918 -3.289 1.00 94.31 89 LEU A C 1
ATOM 603 O O . LEU A 1 89 ? -8.372 6.581 -4.398 1.00 94.31 89 LEU A O 1
ATOM 607 N N . GLU A 1 90 ? -6.723 7.370 -3.107 1.00 94.12 90 GLU A N 1
ATOM 608 C CA . GLU A 1 90 ? -5.739 7.418 -4.198 1.00 94.12 90 GLU A CA 1
ATOM 609 C C . GLU A 1 90 ? -5.370 6.017 -4.708 1.00 94.12 90 GLU A C 1
ATOM 611 O O . GLU A 1 90 ? -5.251 5.799 -5.914 1.00 94.12 90 GLU A O 1
ATOM 616 N N . LEU A 1 91 ? -5.204 5.050 -3.800 1.00 93.31 91 LEU A N 1
ATOM 617 C CA . LEU A 1 91 ? -4.766 3.694 -4.141 1.00 93.31 91 LEU A CA 1
ATOM 618 C C . LEU A 1 91 ? -5.878 2.817 -4.719 1.00 93.31 91 LEU A C 1
ATOM 620 O O . LEU A 1 91 ? -5.631 2.014 -5.621 1.00 93.31 91 LEU A O 1
ATOM 624 N N . PHE A 1 92 ? -7.090 2.922 -4.177 1.00 94.62 92 PHE A N 1
ATOM 625 C CA . PHE A 1 92 ? -8.208 2.041 -4.519 1.00 94.62 92 PHE A CA 1
ATOM 626 C C . PHE A 1 92 ? -9.297 2.731 -5.341 1.00 94.62 92 PHE A C 1
ATOM 628 O O . PHE A 1 92 ? -10.200 2.041 -5.830 1.00 94.62 92 PHE A O 1
ATOM 635 N N . GLY A 1 93 ? -9.201 4.048 -5.537 1.00 92.00 93 GLY A N 1
ATOM 636 C CA . GLY A 1 93 ? -10.200 4.853 -6.228 1.00 92.00 93 GLY A CA 1
ATOM 637 C C . GLY A 1 93 ? -11.508 4.929 -5.439 1.00 92.00 93 GLY A C 1
ATOM 638 O O . GLY A 1 93 ? -11.521 4.923 -4.212 1.00 92.00 93 GLY A O 1
ATOM 639 N N . GLY A 1 94 ? -12.636 4.933 -6.151 1.00 90.50 94 GLY A N 1
ATOM 640 C CA . GLY A 1 94 ? -13.983 4.951 -5.562 1.00 90.50 94 GLY A CA 1
ATOM 641 C C . GLY A 1 94 ? -14.467 3.602 -5.017 1.00 90.50 94 GLY A C 1
ATOM 642 O O . GLY A 1 94 ? -15.660 3.317 -5.073 1.00 90.50 94 GLY A O 1
ATOM 643 N N . ALA A 1 95 ? -13.561 2.728 -4.572 1.00 92.00 95 ALA A N 1
ATOM 644 C CA . ALA A 1 95 ? -13.946 1.444 -3.998 1.00 92.00 95 ALA A CA 1
ATOM 645 C C . ALA A 1 95 ? -14.632 1.640 -2.634 1.00 92.00 95 ALA A C 1
ATOM 647 O O . ALA A 1 95 ? -14.159 2.461 -1.845 1.00 92.00 95 ALA A O 1
A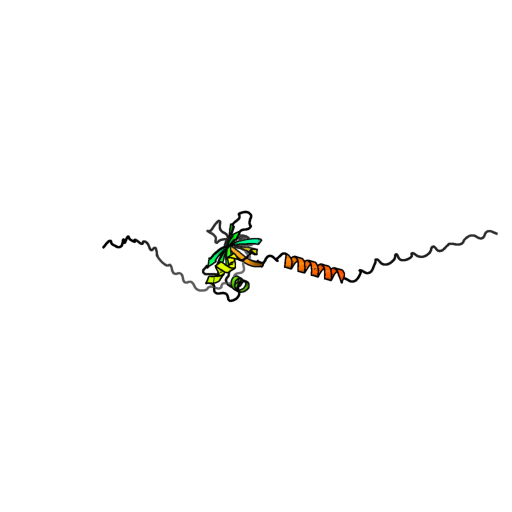TOM 648 N N . PRO A 1 96 ? -15.691 0.874 -2.322 1.00 93.12 96 PRO A N 1
ATOM 649 C CA . PRO A 1 96 ? -16.379 0.984 -1.040 1.00 93.12 96 PRO A CA 1
ATOM 650 C C . PRO A 1 96 ? -15.469 0.515 0.121 1.00 93.12 96 PRO A C 1
ATOM 652 O O . PRO A 1 96 ? -14.706 -0.446 -0.081 1.00 93.12 96 PRO A O 1
ATOM 655 N N . PRO A 1 97 ? -15.513 1.165 1.306 1.00 93.81 97 PRO A N 1
ATOM 656 C CA . PRO A 1 97 ? -14.603 0.899 2.428 1.00 93.81 97 PRO A CA 1
ATOM 657 C C . PRO A 1 97 ? -14.528 -0.563 2.868 1.00 93.81 97 PRO A C 1
ATOM 659 O O . PRO A 1 97 ? -13.458 -1.068 3.195 1.00 93.81 97 PRO A O 1
ATOM 662 N N . GLU A 1 98 ? -15.634 -1.293 2.775 1.00 95.31 98 GLU A N 1
ATOM 663 C CA . GLU A 1 98 ? -15.743 -2.711 3.128 1.00 95.31 98 GLU A CA 1
ATOM 664 C C . GLU A 1 98 ? -14.799 -3.592 2.295 1.00 95.31 98 GLU A C 1
ATOM 666 O O . GLU A 1 98 ? -14.399 -4.676 2.719 1.00 95.31 98 GLU A O 1
ATOM 671 N N . THR A 1 99 ? -14.406 -3.123 1.106 1.00 96.12 99 THR A N 1
ATOM 672 C CA . THR A 1 99 ? -13.478 -3.834 0.215 1.00 96.12 99 THR A CA 1
ATOM 673 C C . THR A 1 99 ? -12.017 -3.439 0.413 1.00 96.12 99 THR A C 1
ATOM 675 O O . THR A 1 99 ? -11.129 -4.134 -0.093 1.00 96.12 99 THR A O 1
ATOM 678 N N . TRP A 1 100 ? -11.735 -2.356 1.145 1.00 96.06 100 TRP A N 1
ATOM 679 C CA . TRP A 1 100 ? -10.373 -1.860 1.348 1.00 96.06 100 TRP A CA 1
ATOM 680 C C . TRP A 1 100 ? -9.456 -2.879 2.030 1.00 96.06 100 TRP A C 1
ATOM 682 O O . TRP A 1 100 ? -8.362 -3.073 1.501 1.00 96.06 100 TRP A O 1
ATOM 692 N N . PRO A 1 101 ? -9.857 -3.606 3.098 1.00 96.88 101 PRO A N 1
ATOM 693 C CA . PRO A 1 101 ? -8.984 -4.607 3.714 1.00 96.88 101 PRO A CA 1
ATOM 694 C C . PRO A 1 101 ? -8.540 -5.696 2.729 1.00 96.88 101 PRO A C 1
ATOM 696 O O . PRO A 1 101 ? -7.364 -6.059 2.667 1.00 96.88 101 PRO A O 1
ATOM 699 N N . GLY A 1 102 ? -9.469 -6.183 1.899 1.00 96.00 102 GLY A N 1
ATOM 700 C CA . GLY A 1 102 ? -9.175 -7.186 0.874 1.00 96.00 102 GLY A CA 1
ATOM 701 C C . GLY A 1 102 ? -8.204 -6.669 -0.189 1.00 96.00 102 GLY A C 1
ATOM 702 O O . GLY A 1 102 ? -7.289 -7.384 -0.591 1.00 96.00 102 GLY A O 1
ATOM 703 N N . ARG A 1 103 ? -8.354 -5.406 -0.606 1.00 95.56 103 ARG A N 1
ATOM 704 C CA . ARG A 1 103 ? -7.443 -4.758 -1.562 1.00 95.56 103 ARG A CA 1
ATOM 705 C C . ARG A 1 103 ? -6.078 -4.447 -0.961 1.00 95.56 103 ARG A C 1
ATOM 707 O O . ARG A 1 103 ? -5.069 -4.640 -1.634 1.00 95.56 103 ARG A O 1
ATOM 714 N N . ALA A 1 104 ? -6.035 -4.031 0.300 1.00 96.00 104 ALA A N 1
ATOM 715 C CA . ALA A 1 104 ? -4.804 -3.736 1.016 1.00 96.00 104 ALA A CA 1
ATOM 716 C C . ALA A 1 104 ? -3.907 -4.965 1.146 1.00 96.00 104 ALA A C 1
ATOM 718 O O . ALA A 1 104 ? -2.708 -4.858 0.924 1.00 96.00 104 ALA A O 1
ATOM 719 N N . ARG A 1 105 ? -4.481 -6.151 1.381 1.00 95.75 105 ARG A N 1
ATOM 720 C CA . ARG A 1 105 ? -3.733 -7.423 1.399 1.00 95.75 105 ARG A CA 1
ATOM 721 C C . ARG A 1 105 ? -3.048 -7.764 0.069 1.00 95.75 105 ARG A C 1
ATOM 723 O O . ARG A 1 105 ? -2.117 -8.557 0.059 1.00 95.75 105 ARG A O 1
ATOM 730 N N . MET A 1 106 ? -3.469 -7.161 -1.047 1.00 94.00 106 MET A N 1
ATOM 731 C CA . MET A 1 106 ? -2.799 -7.306 -2.349 1.00 94.00 106 MET A CA 1
ATOM 732 C C . MET A 1 106 ? -1.653 -6.302 -2.555 1.00 94.00 106 MET A C 1
ATOM 734 O O . MET A 1 106 ? -1.003 -6.308 -3.605 1.00 94.00 106 MET A O 1
ATOM 738 N N . LEU A 1 107 ? -1.407 -5.402 -1.598 1.00 93.81 107 LEU A N 1
ATOM 739 C CA . LEU A 1 107 ? -0.345 -4.411 -1.700 1.00 93.81 107 LEU A CA 1
ATOM 740 C C . LEU A 1 107 ? 1.009 -5.037 -1.361 1.00 93.81 107 LEU A C 1
ATOM 742 O O . LEU A 1 107 ? 1.299 -5.417 -0.226 1.00 93.81 107 LEU A O 1
ATOM 746 N N . HIS A 1 108 ? 1.870 -5.064 -2.375 1.00 92.94 108 HIS A N 1
ATOM 747 C CA . HIS A 1 108 ? 3.269 -5.455 -2.272 1.00 92.94 108 HIS A CA 1
ATOM 748 C C . HIS A 1 108 ? 4.122 -4.370 -2.921 1.00 92.94 108 HIS A C 1
ATOM 750 O O . HIS A 1 108 ? 3.956 -4.043 -4.104 1.00 92.94 108 HIS A O 1
ATOM 756 N N . GLY A 1 109 ? 5.036 -3.776 -2.160 1.00 93.50 109 GLY A N 1
ATOM 757 C CA . GLY A 1 109 ? 5.770 -2.630 -2.671 1.00 93.50 109 GLY A CA 1
ATOM 758 C C . GLY A 1 109 ? 6.618 -1.920 -1.641 1.00 93.50 109 GLY A C 1
ATOM 759 O O . GLY A 1 109 ? 6.949 -2.455 -0.589 1.00 93.50 109 GLY A O 1
ATOM 760 N N . PHE A 1 110 ? 6.994 -0.699 -1.991 1.00 94.00 110 PHE A N 1
ATOM 761 C CA . PHE A 1 110 ? 7.706 0.205 -1.109 1.00 94.00 110 PHE A CA 1
ATOM 762 C C . PHE A 1 110 ? 6.697 1.070 -0.368 1.00 94.00 110 PHE A C 1
ATOM 764 O O . PHE A 1 110 ? 5.984 1.858 -0.994 1.00 94.00 110 PHE A O 1
ATOM 771 N N . PHE A 1 111 ? 6.689 0.951 0.951 1.00 95.19 111 PHE A N 1
ATOM 772 C CA . PHE A 1 111 ? 5.913 1.812 1.830 1.00 95.19 111 PHE A CA 1
ATOM 773 C C . PHE A 1 111 ? 6.832 2.902 2.370 1.00 95.19 111 PHE A C 1
ATOM 775 O O . PHE A 1 111 ? 7.977 2.632 2.743 1.00 95.19 111 PHE A O 1
ATOM 782 N N . HIS A 1 112 ? 6.339 4.135 2.362 1.00 95.50 112 HIS A N 1
ATOM 783 C CA . HIS A 1 112 ? 6.951 5.252 3.061 1.00 95.50 112 HIS A CA 1
ATOM 784 C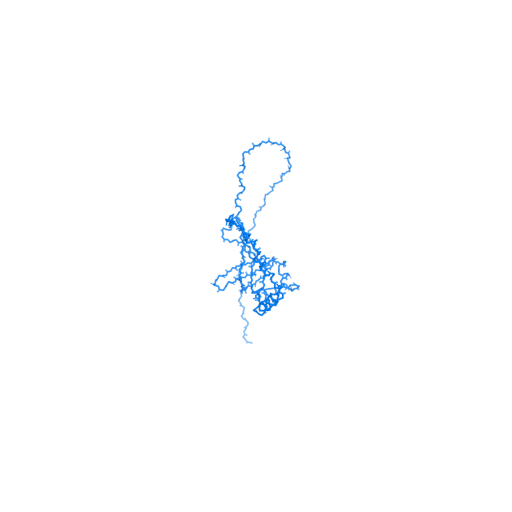 C . HIS A 1 112 ? 6.211 5.430 4.382 1.00 95.50 112 HIS A C 1
ATOM 786 O O . HIS A 1 112 ? 5.014 5.711 4.377 1.00 95.50 112 HIS A O 1
ATOM 792 N N . LEU A 1 113 ? 6.912 5.200 5.482 1.00 94.62 113 LEU A N 1
ATOM 793 C CA . LEU A 1 113 ? 6.369 5.163 6.829 1.00 94.62 113 LEU A CA 1
ATOM 794 C C . LEU A 1 113 ? 6.857 6.372 7.615 1.00 94.62 113 LEU A C 1
ATOM 796 O O . LEU A 1 113 ? 8.018 6.757 7.478 1.00 94.62 113 LEU A O 1
ATOM 800 N N . ARG A 1 114 ? 5.987 6.914 8.461 1.00 94.00 114 ARG A N 1
ATOM 801 C CA . ARG A 1 114 ? 6.292 7.961 9.428 1.00 94.00 114 ARG A CA 1
ATOM 802 C C . ARG A 1 114 ? 5.973 7.460 10.820 1.00 94.00 114 ARG A C 1
ATOM 804 O O . ARG A 1 114 ? 4.874 6.988 11.072 1.00 94.00 114 ARG A O 1
ATOM 811 N N . GLU A 1 115 ? 6.942 7.558 11.706 1.00 91.88 115 GLU A N 1
ATOM 812 C CA . GLU A 1 115 ? 6.803 7.257 13.119 1.00 91.88 115 GLU A CA 1
ATOM 813 C C . GLU A 1 115 ? 6.676 8.585 13.862 1.00 91.88 115 GLU A C 1
ATOM 815 O O . GLU A 1 115 ? 7.602 9.406 13.887 1.00 91.88 115 GLU A O 1
ATOM 820 N N . GLU A 1 116 ? 5.487 8.820 14.405 1.00 88.12 116 GLU A N 1
ATOM 821 C CA . GLU A 1 116 ? 5.194 9.964 15.253 1.00 88.12 116 GLU A CA 1
ATOM 822 C C . GLU A 1 116 ? 5.414 9.582 16.717 1.00 88.12 116 GLU A C 1
ATOM 824 O O . GLU A 1 116 ? 5.028 8.486 17.138 1.00 88.12 116 GLU A O 1
ATOM 829 N N . PRO A 1 117 ? 6.037 10.464 17.512 1.00 80.88 117 PRO A N 1
ATOM 830 C CA . PRO A 1 117 ? 6.216 10.193 18.925 1.00 80.88 117 PRO A CA 1
ATOM 831 C C . PRO A 1 117 ? 4.855 10.098 19.618 1.00 80.88 117 PRO A C 1
ATOM 833 O O . PRO A 1 117 ? 3.976 10.932 19.395 1.00 80.88 117 PRO A O 1
ATOM 836 N N . GLY A 1 118 ? 4.692 9.069 20.452 1.00 74.94 118 GLY A N 1
ATOM 837 C CA . GLY A 1 118 ? 3.492 8.879 21.260 1.00 74.94 118 GLY A CA 1
ATOM 838 C C . GLY A 1 118 ? 3.249 10.055 22.209 1.00 74.94 118 GLY A C 1
ATOM 839 O O . GLY A 1 118 ? 4.153 10.843 22.512 1.00 74.94 118 GLY A O 1
ATOM 840 N N . ALA A 1 119 ? 2.009 10.186 22.681 1.00 69.00 119 ALA A N 1
ATOM 841 C CA . ALA A 1 119 ? 1.663 11.189 23.679 1.00 69.00 119 ALA A CA 1
ATOM 842 C C . ALA A 1 119 ? 2.512 10.999 24.955 1.00 69.00 119 ALA A C 1
ATOM 844 O O . ALA A 1 119 ? 2.838 9.866 25.317 1.00 69.00 119 ALA A O 1
ATOM 845 N N . PRO A 1 120 ? 2.866 12.083 25.672 1.00 53.97 120 PRO A N 1
ATOM 846 C CA . PRO A 1 120 ? 3.609 11.975 26.923 1.00 53.97 120 PRO A CA 1
ATOM 847 C C . PRO A 1 120 ? 2.793 11.163 27.943 1.00 53.97 120 PRO A C 1
ATOM 849 O O . PRO A 1 120 ? 1.775 11.632 28.444 1.00 53.97 120 PRO A O 1
ATOM 852 N N . GLY A 1 121 ? 3.237 9.934 28.218 1.00 63.09 121 GLY A N 1
ATOM 853 C CA . GLY A 1 121 ? 2.530 8.948 29.048 1.00 63.09 121 GLY A CA 1
ATOM 854 C C . GLY A 1 121 ? 2.408 7.569 28.391 1.00 63.09 121 GLY A C 1
ATOM 855 O O . GLY A 1 121 ? 2.308 6.575 29.103 1.00 63.09 121 GLY A O 1
ATOM 856 N N . ASP A 1 122 ? 2.511 7.505 27.062 1.00 61.88 122 ASP A N 1
ATOM 857 C CA . ASP A 1 122 ? 2.547 6.270 26.273 1.00 61.88 122 ASP A CA 1
ATOM 858 C C . ASP A 1 122 ? 4.003 5.999 25.866 1.00 61.88 122 ASP A C 1
ATOM 860 O O . ASP A 1 122 ? 4.470 6.357 24.785 1.00 61.88 122 ASP A O 1
ATOM 864 N N . ALA A 1 123 ? 4.785 5.505 26.827 1.00 52.47 123 ALA A N 1
ATOM 865 C CA . ALA A 1 123 ? 6.245 5.593 26.798 1.00 52.47 123 ALA A CA 1
ATOM 866 C C . ALA A 1 123 ? 6.945 4.735 25.726 1.00 52.47 123 ALA A C 1
ATOM 868 O O . ALA A 1 123 ? 8.155 4.877 25.580 1.00 52.47 123 ALA A O 1
ATOM 869 N N . ASP A 1 124 ? 6.235 3.880 24.981 1.00 55.44 124 ASP A N 1
ATOM 870 C CA . ASP A 1 124 ? 6.901 2.889 24.119 1.00 55.44 124 ASP A CA 1
ATOM 871 C C . ASP A 1 124 ? 6.253 2.620 22.753 1.00 55.44 124 ASP A C 1
ATOM 873 O O . ASP A 1 124 ? 6.810 1.864 21.959 1.00 55.44 124 ASP A O 1
ATOM 877 N N . THR A 1 125 ? 5.121 3.250 22.417 1.00 64.31 125 THR A N 1
ATOM 878 C CA . THR A 1 125 ? 4.445 2.967 21.139 1.00 64.31 125 THR A CA 1
ATOM 879 C C . THR A 1 125 ? 4.258 4.249 20.340 1.00 64.31 125 THR A C 1
ATOM 881 O O . THR A 1 125 ? 3.234 4.923 20.426 1.00 64.31 125 THR A O 1
ATOM 884 N N . GLY A 1 126 ? 5.281 4.620 19.566 1.00 74.75 126 GLY A N 1
ATOM 885 C CA . GLY A 1 126 ? 5.123 5.634 18.525 1.00 74.75 126 GLY A CA 1
ATOM 886 C C . GLY A 1 126 ? 4.036 5.209 17.533 1.00 74.75 126 GLY A C 1
ATOM 887 O O . GLY A 1 126 ? 3.912 4.027 17.206 1.00 74.75 126 GLY A O 1
ATOM 888 N N . ARG A 1 127 ? 3.229 6.158 17.051 1.00 86.88 127 ARG A N 1
ATOM 889 C CA . ARG A 1 127 ? 2.207 5.871 16.035 1.00 86.88 127 ARG A CA 1
ATOM 890 C C . ARG A 1 127 ? 2.889 5.795 14.677 1.00 86.88 127 ARG A C 1
ATOM 892 O O . ARG A 1 127 ? 3.510 6.760 14.237 1.00 86.88 127 ARG A O 1
ATOM 899 N N . LEU A 1 128 ? 2.774 4.650 14.013 1.00 91.75 128 LEU A N 1
ATOM 900 C CA . LEU A 1 128 ? 3.312 4.446 12.674 1.00 91.75 128 LEU A CA 1
ATOM 901 C C . LEU A 1 128 ? 2.207 4.697 11.642 1.00 91.75 128 LEU A C 1
ATOM 903 O O . LEU A 1 128 ? 1.166 4.046 11.671 1.00 91.75 128 LEU A O 1
ATOM 907 N N . SER A 1 129 ? 2.430 5.620 10.716 1.00 94.25 129 SER A N 1
ATOM 908 C CA . SER A 1 129 ? 1.505 5.924 9.623 1.00 94.25 129 SER A CA 1
ATOM 909 C C . SER A 1 129 ? 2.166 5.708 8.266 1.00 94.25 129 SER A C 1
ATOM 911 O O . SER A 1 129 ? 3.376 5.875 8.090 1.00 94.25 129 SER A O 1
ATOM 913 N N . VAL A 1 130 ? 1.374 5.297 7.280 1.00 95.81 130 VAL A N 1
ATOM 914 C CA . VAL A 1 130 ? 1.813 5.168 5.891 1.00 95.81 130 VAL A CA 1
ATOM 915 C C . VAL A 1 130 ? 1.578 6.499 5.191 1.00 95.81 130 VAL A C 1
ATOM 917 O O . VAL A 1 130 ? 0.442 6.891 4.954 1.00 95.81 130 VAL A O 1
ATOM 920 N N . ILE A 1 131 ? 2.659 7.172 4.804 1.00 94.75 131 ILE A N 1
ATOM 921 C CA . ILE A 1 131 ? 2.597 8.437 4.062 1.00 94.75 131 ILE A CA 1
ATOM 922 C C . ILE A 1 131 ? 2.287 8.178 2.589 1.00 94.75 131 ILE A C 1
ATOM 924 O O . ILE A 1 131 ? 1.522 8.895 1.954 1.00 94.75 131 ILE A O 1
ATOM 928 N N . SER A 1 132 ? 2.954 7.182 2.002 1.00 94.81 132 SER A N 1
ATOM 929 C CA . SER A 1 132 ? 2.783 6.861 0.588 1.00 94.81 132 SER A CA 1
ATOM 930 C C . SER A 1 132 ? 3.131 5.411 0.296 1.00 94.81 132 SER A C 1
ATOM 932 O O . SER A 1 132 ? 3.937 4.784 0.987 1.00 94.81 132 SER A O 1
ATOM 934 N N . PHE A 1 133 ? 2.552 4.892 -0.779 1.00 95.12 133 PHE A N 1
ATOM 935 C CA . PHE A 1 133 ? 2.837 3.564 -1.293 1.00 95.12 133 PHE A CA 1
ATOM 936 C C . PHE A 1 133 ? 3.263 3.659 -2.754 1.00 95.12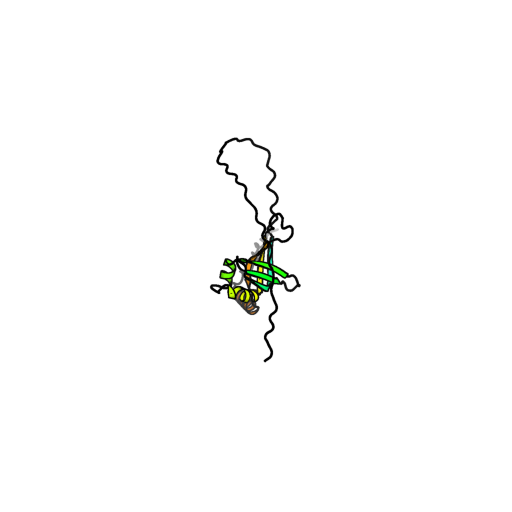 133 PHE A C 1
ATOM 938 O O . PHE A 1 133 ? 2.645 4.347 -3.565 1.00 95.12 133 PHE A O 1
ATOM 945 N N . ARG A 1 134 ? 4.315 2.923 -3.111 1.00 92.19 134 ARG A N 1
ATOM 946 C CA . ARG A 1 134 ? 4.644 2.642 -4.507 1.00 92.19 134 ARG A CA 1
ATOM 947 C C . ARG A 1 134 ? 4.696 1.147 -4.731 1.00 92.19 134 ARG A C 1
ATOM 949 O O . ARG A 1 134 ? 5.490 0.446 -4.100 1.00 92.19 134 ARG A O 1
ATOM 956 N N . ARG A 1 135 ? 3.910 0.679 -5.699 1.00 88.38 135 ARG A N 1
ATOM 957 C CA . ARG A 1 135 ? 3.968 -0.705 -6.163 1.00 88.38 135 ARG A CA 1
ATOM 958 C C . ARG A 1 135 ? 5.382 -1.029 -6.649 1.00 88.38 135 ARG A C 1
ATOM 960 O O . ARG A 1 135 ? 6.034 -0.191 -7.274 1.00 88.38 135 ARG A O 1
ATOM 967 N N . ASN A 1 136 ? 5.870 -2.226 -6.329 1.00 80.19 136 ASN A N 1
ATOM 968 C CA . ASN A 1 136 ? 7.140 -2.689 -6.879 1.00 80.19 136 ASN A CA 1
ATOM 969 C C . ASN A 1 136 ? 6.969 -2.877 -8.397 1.00 80.19 136 ASN A C 1
ATOM 971 O O . ASN A 1 136 ? 6.032 -3.584 -8.780 1.00 80.19 136 ASN A O 1
ATOM 975 N N . PRO A 1 137 ? 7.821 -2.271 -9.243 1.00 72.44 137 PRO A N 1
ATOM 976 C CA . PRO A 1 137 ? 7.753 -2.514 -10.675 1.00 72.44 137 PRO A CA 1
ATOM 977 C C . PRO A 1 137 ? 7.954 -4.003 -10.951 1.00 72.44 137 PRO A C 1
ATOM 979 O O . PRO A 1 137 ? 8.820 -4.656 -10.355 1.00 72.44 137 PRO A O 1
ATOM 982 N N . LEU A 1 138 ? 7.120 -4.549 -11.829 1.00 73.19 138 LEU A N 1
ATOM 983 C CA . LEU A 1 138 ? 7.220 -5.943 -12.249 1.00 73.19 138 LEU A CA 1
ATOM 984 C C . LEU A 1 138 ? 8.469 -6.109 -13.134 1.00 73.19 138 LEU A C 1
ATOM 986 O O . LEU A 1 138 ? 8.886 -5.162 -13.798 1.00 73.19 138 LEU A O 1
ATOM 990 N N . MET A 1 139 ? 9.091 -7.298 -13.173 1.00 75.38 139 MET A N 1
ATOM 991 C CA . MET A 1 139 ? 10.334 -7.483 -13.953 1.00 75.38 139 MET A CA 1
ATOM 992 C C . MET A 1 139 ? 10.189 -7.091 -15.422 1.00 75.38 139 MET A C 1
ATOM 994 O O . MET A 1 139 ? 11.079 -6.444 -15.960 1.00 75.38 139 MET A O 1
ATOM 998 N N . HIS A 1 140 ? 9.052 -7.391 -16.046 1.00 77.62 140 HIS A N 1
ATOM 999 C CA . HIS A 1 140 ? 8.810 -7.009 -17.436 1.00 77.62 140 HIS A CA 1
ATOM 1000 C C . HIS A 1 140 ? 8.742 -5.484 -17.638 1.00 77.62 140 HIS A C 1
ATOM 1002 O O . HIS A 1 140 ? 9.136 -4.990 -18.691 1.00 77.62 140 HIS A O 1
ATOM 1008 N N . GLU A 1 141 ? 8.278 -4.725 -16.639 1.00 81.12 141 GLU A N 1
ATOM 1009 C CA . GLU A 1 141 ? 8.266 -3.257 -16.685 1.00 81.12 141 GLU A CA 1
ATOM 1010 C C . GLU A 1 141 ? 9.693 -2.712 -16.603 1.00 81.12 141 GLU A C 1
ATOM 1012 O O . GLU A 1 141 ? 10.050 -1.797 -17.345 1.00 81.12 141 GLU A O 1
ATOM 1017 N N . LEU A 1 142 ? 10.537 -3.312 -15.755 1.00 82.19 142 LEU A N 1
ATOM 1018 C CA . LEU A 1 142 ? 11.955 -2.960 -15.690 1.00 82.19 142 LEU A CA 1
ATOM 1019 C C . LEU A 1 142 ? 12.683 -3.317 -16.988 1.00 82.19 142 LEU A C 1
ATOM 1021 O O . LEU A 1 142 ? 13.447 -2.506 -17.500 1.00 82.19 142 LEU A O 1
ATOM 1025 N N . GLU A 1 143 ? 12.439 -4.499 -17.553 1.00 87.50 143 GLU A N 1
ATOM 1026 C CA . GLU A 1 143 ? 13.023 -4.915 -18.833 1.00 87.50 143 GLU A CA 1
ATOM 1027 C C . GLU A 1 143 ? 12.638 -3.971 -19.976 1.00 87.50 143 GLU A C 1
ATOM 1029 O O . GLU A 1 143 ? 13.493 -3.622 -20.794 1.00 87.50 143 GLU A O 1
ATOM 1034 N N . ALA A 1 144 ? 11.378 -3.526 -20.023 1.00 85.81 144 ALA A N 1
ATOM 1035 C CA . ALA A 1 144 ? 10.923 -2.524 -20.981 1.00 85.81 144 ALA A CA 1
ATOM 1036 C C . ALA A 1 144 ? 11.670 -1.194 -20.789 1.00 85.81 144 ALA A C 1
ATOM 1038 O O . ALA A 1 144 ? 12.259 -0.683 -21.740 1.00 85.81 144 ALA A O 1
ATOM 1039 N N . GLN A 1 145 ? 11.766 -0.696 -19.552 1.00 86.19 145 GLN A N 1
ATOM 1040 C CA . GLN A 1 145 ? 12.514 0.528 -19.240 1.00 86.19 145 GLN A CA 1
ATOM 1041 C C . GLN A 1 145 ? 13.998 0.426 -19.621 1.00 86.19 145 GLN A C 1
ATOM 1043 O O . GLN A 1 145 ? 14.564 1.364 -20.188 1.00 86.19 145 GLN A O 1
ATOM 1048 N N . PHE A 1 146 ? 14.645 -0.712 -19.354 1.00 88.69 146 PHE A N 1
ATOM 1049 C CA . PHE A 1 146 ? 16.037 -0.936 -19.748 1.00 88.69 146 PHE A CA 1
ATOM 1050 C C . PHE A 1 146 ? 16.203 -0.996 -21.267 1.00 88.69 146 PHE A C 1
ATOM 1052 O O . PHE A 1 146 ? 17.184 -0.467 -21.796 1.00 88.69 146 PHE A O 1
ATOM 1059 N N . ARG A 1 147 ? 15.248 -1.599 -21.981 1.00 90.88 147 ARG A N 1
ATOM 1060 C CA . ARG A 1 147 ? 15.243 -1.634 -23.447 1.00 90.88 147 ARG A CA 1
ATOM 1061 C C . ARG A 1 147 ? 15.110 -0.232 -24.036 1.00 90.88 147 ARG A C 1
ATOM 1063 O O . ARG A 1 147 ? 15.870 0.103 -24.946 1.00 90.88 147 ARG A O 1
ATOM 1070 N N . ASP A 1 148 ? 14.221 0.585 -23.481 1.00 88.38 148 ASP A N 1
ATOM 1071 C CA . ASP A 1 148 ? 13.989 1.962 -23.918 1.00 88.38 148 ASP A CA 1
ATOM 1072 C C . ASP A 1 148 ? 15.217 2.843 -23.661 1.00 88.38 148 ASP A C 1
ATOM 1074 O O . ASP A 1 148 ? 15.682 3.544 -24.560 1.00 88.38 148 ASP A O 1
ATOM 1078 N N . LEU A 1 149 ? 15.838 2.733 -22.482 1.00 89.62 149 LEU A N 1
ATOM 1079 C CA . LEU A 1 149 ? 17.094 3.431 -22.178 1.00 89.62 149 LEU A CA 1
ATOM 1080 C C . LEU A 1 149 ? 18.242 2.990 -23.098 1.00 89.62 149 LEU A C 1
ATOM 1082 O O . LEU A 1 149 ? 19.040 3.819 -23.546 1.00 89.62 149 LEU A O 1
ATOM 1086 N N . ALA A 1 150 ? 18.332 1.698 -23.419 1.00 86.12 150 ALA A N 1
ATOM 1087 C CA . ALA A 1 150 ? 19.323 1.184 -24.360 1.00 86.12 150 ALA A CA 1
ATOM 1088 C C . ALA A 1 150 ? 19.068 1.658 -25.802 1.00 86.12 150 ALA A C 1
ATOM 1090 O O . ALA A 1 150 ? 20.017 1.820 -26.574 1.00 86.12 150 ALA A O 1
ATOM 1091 N N . ALA A 1 151 ? 17.810 1.876 -26.193 1.00 85.56 151 ALA A N 1
ATOM 1092 C CA . ALA A 1 151 ? 17.463 2.493 -27.470 1.00 85.56 151 ALA A CA 1
ATOM 1093 C C . ALA A 1 151 ? 17.854 3.979 -27.486 1.00 85.56 151 ALA A C 1
ATOM 1095 O O . ALA A 1 151 ? 18.531 4.417 -28.416 1.00 85.56 151 ALA A O 1
ATOM 1096 N N . LEU A 1 152 ? 17.547 4.718 -26.416 1.00 84.00 152 LEU A N 1
ATOM 1097 C CA . LEU A 1 152 ? 17.894 6.134 -26.275 1.00 84.00 152 LEU A CA 1
ATOM 1098 C C . LEU A 1 152 ? 19.414 6.359 -26.327 1.00 84.00 152 LEU A C 1
ATOM 1100 O O . LEU A 1 152 ? 19.901 7.255 -27.011 1.00 84.00 152 LEU A O 1
ATOM 1104 N N . ARG A 1 153 ? 20.191 5.492 -25.664 1.00 79.81 153 ARG A N 1
ATOM 1105 C CA . ARG A 1 153 ? 21.660 5.552 -25.686 1.00 79.81 153 ARG A CA 1
ATOM 1106 C C . ARG A 1 153 ? 22.244 5.289 -27.075 1.00 79.81 153 ARG A C 1
ATOM 1108 O O . ARG A 1 153 ? 23.277 5.859 -27.406 1.00 79.81 153 ARG A O 1
ATOM 1115 N N . ARG A 1 154 ? 21.601 4.443 -27.885 1.00 77.81 154 ARG A N 1
ATOM 1116 C CA . ARG A 1 154 ? 22.013 4.184 -29.275 1.00 77.81 154 ARG A CA 1
ATOM 1117 C C . ARG A 1 154 ? 21.690 5.344 -30.216 1.00 77.81 154 ARG A C 1
ATOM 1119 O O . ARG A 1 154 ? 22.355 5.483 -31.234 1.00 77.81 154 ARG A O 1
ATOM 1126 N N . GLN A 1 155 ? 20.705 6.168 -29.868 1.00 76.38 155 GLN A N 1
ATOM 1127 C CA . GLN A 1 155 ? 20.336 7.373 -30.614 1.00 76.38 155 GLN A CA 1
ATOM 1128 C C . GLN A 1 155 ? 21.141 8.612 -30.193 1.00 76.38 155 GLN A C 1
ATOM 1130 O O . GLN A 1 155 ? 21.010 9.661 -30.821 1.00 76.38 155 GLN A O 1
ATOM 1135 N N . ALA A 1 156 ? 21.978 8.517 -29.152 1.00 73.38 156 ALA A N 1
ATOM 1136 C CA . ALA A 1 156 ? 22.833 9.625 -28.751 1.00 73.38 156 ALA A CA 1
ATOM 1137 C C . ALA A 1 156 ? 23.834 9.941 -29.881 1.00 73.38 156 ALA A C 1
ATOM 1139 O O . ALA A 1 156 ? 24.523 9.027 -30.348 1.00 73.38 156 ALA A O 1
ATOM 1140 N N . PRO A 1 157 ? 23.936 11.208 -30.325 1.00 77.12 157 PRO A N 1
ATOM 1141 C CA . PRO A 1 157 ? 24.873 11.580 -31.372 1.00 77.12 157 PRO A CA 1
ATOM 1142 C C . PRO A 1 157 ? 26.300 11.213 -30.943 1.00 77.12 157 PRO A C 1
ATOM 1144 O O . PRO A 1 157 ? 26.629 11.326 -29.753 1.00 77.12 157 PRO A O 1
ATOM 1147 N N . PRO A 1 158 ? 27.155 10.765 -31.882 1.00 75.50 158 PRO A N 1
ATOM 1148 C CA . PRO A 1 158 ? 28.544 10.475 -31.571 1.00 75.50 158 PRO A CA 1
ATOM 1149 C C . PRO A 1 158 ? 29.153 11.720 -30.935 1.00 75.50 158 PRO A C 1
ATOM 1151 O O . PRO A 1 158 ? 29.051 12.821 -31.481 1.00 75.50 158 PRO A O 1
ATOM 1154 N N . ARG A 1 159 ? 29.738 11.557 -29.742 1.00 73.06 159 ARG A N 1
ATOM 1155 C CA . ARG A 1 159 ? 30.436 12.663 -29.090 1.00 73.06 159 ARG A CA 1
ATOM 1156 C C . ARG A 1 159 ? 31.472 13.201 -30.077 1.00 73.06 159 ARG A C 1
ATOM 1158 O O . ARG A 1 159 ? 32.191 12.382 -30.657 1.00 73.06 159 ARG A O 1
ATOM 1165 N N . PRO A 1 160 ? 31.553 14.528 -30.277 1.00 75.62 160 PRO A N 1
ATOM 1166 C CA . PRO A 1 160 ? 32.624 15.094 -31.076 1.00 75.62 160 PRO A CA 1
ATOM 1167 C C . PRO A 1 160 ? 33.940 14.571 -30.503 1.00 75.62 160 PRO A C 1
ATOM 1169 O O . PRO A 1 160 ? 34.155 14.607 -29.287 1.00 75.62 160 PRO A O 1
ATOM 1172 N N . GLY A 1 161 ? 34.755 13.977 -31.376 1.00 81.75 161 GLY A N 1
ATOM 1173 C CA . GLY A 1 161 ? 36.051 13.441 -30.989 1.00 81.75 161 GLY A CA 1
ATOM 1174 C C . GLY A 1 161 ? 36.898 14.526 -30.321 1.00 81.75 161 GLY A C 1
ATOM 1175 O O . GLY A 1 161 ? 36.644 15.718 -30.532 1.00 81.75 161 GLY A O 1
ATOM 1176 N N . PRO A 1 162 ? 37.892 14.139 -29.503 1.00 82.44 162 PRO A N 1
ATOM 1177 C CA . PRO A 1 162 ? 38.841 15.108 -28.982 1.00 82.44 162 PRO A CA 1
ATOM 1178 C C . PRO A 1 162 ? 39.418 15.912 -30.157 1.00 82.44 162 PRO A C 1
ATOM 1180 O O . PRO A 1 162 ? 39.690 15.322 -31.211 1.00 82.44 162 PRO A O 1
ATOM 1183 N N . PRO A 1 163 ? 39.559 17.243 -30.016 1.00 80.62 163 PRO A N 1
ATOM 1184 C CA . PRO A 1 163 ? 40.137 18.052 -31.074 1.00 80.62 163 PRO A CA 1
ATOM 1185 C C . PRO A 1 163 ? 41.510 17.474 -31.442 1.00 80.62 163 PRO A C 1
ATOM 1187 O O . PRO A 1 163 ? 42.235 17.022 -30.546 1.00 80.62 163 PRO A O 1
ATOM 1190 N N . PRO A 1 164 ? 41.868 17.441 -32.739 1.00 81.56 164 PRO A N 1
ATOM 1191 C CA . PRO A 1 164 ? 43.188 16.986 -33.139 1.00 81.56 164 PRO A CA 1
ATOM 1192 C C . PRO A 1 164 ? 44.246 17.818 -32.401 1.00 81.56 164 PRO A C 1
ATOM 1194 O O . PRO A 1 164 ? 44.019 19.011 -32.165 1.00 81.56 164 PRO A O 1
ATOM 1197 N N . PRO A 1 165 ? 45.386 17.218 -32.016 1.00 75.88 165 PRO A N 1
ATOM 1198 C CA . PRO A 1 165 ? 46.462 17.973 -31.397 1.00 75.88 165 PRO A CA 1
ATOM 1199 C C . PRO A 1 165 ? 46.857 19.097 -32.353 1.00 75.88 165 PRO A C 1
ATOM 1201 O O . PRO A 1 165 ? 47.244 18.833 -33.494 1.00 75.88 165 PRO A O 1
ATOM 1204 N N . SER A 1 166 ? 46.704 20.346 -31.904 1.00 77.69 166 SER A N 1
ATOM 1205 C CA . SER A 1 166 ? 47.146 21.521 -32.648 1.00 77.69 166 SER A CA 1
ATOM 1206 C C . SER A 1 166 ? 48.591 21.295 -33.062 1.00 77.69 166 SER A C 1
ATOM 1208 O O . SER A 1 166 ? 49.461 21.145 -32.203 1.00 77.69 166 SER A O 1
ATOM 1210 N N . ALA A 1 167 ? 48.833 21.223 -34.372 1.00 66.19 167 ALA A N 1
ATOM 1211 C CA . ALA A 1 167 ? 50.174 21.149 -34.917 1.00 66.19 167 ALA A CA 1
ATOM 1212 C C . ALA A 1 167 ? 50.954 22.351 -34.371 1.00 66.19 167 ALA A C 1
ATOM 1214 O O . ALA A 1 167 ? 50.651 23.500 -34.696 1.00 66.19 167 ALA A O 1
ATOM 1215 N N . GLY A 1 168 ? 51.891 22.078 -33.463 1.00 71.56 168 GLY A N 1
ATOM 1216 C CA . GLY A 1 168 ? 52.782 23.094 -32.925 1.00 71.56 168 GLY A CA 1
ATOM 1217 C C . GLY A 1 168 ? 53.550 23.776 -34.063 1.00 71.56 168 GLY A C 1
ATOM 1218 O O . GLY A 1 168 ? 53.750 23.165 -35.118 1.00 71.56 168 GLY A O 1
ATOM 1219 N N . PRO A 1 169 ? 53.958 25.042 -33.882 1.00 69.19 169 PRO A N 1
ATOM 1220 C CA . PRO A 1 169 ? 54.665 25.792 -34.911 1.00 69.19 169 PRO A CA 1
ATOM 1221 C C . PRO A 1 169 ? 55.923 25.036 -35.352 1.00 69.19 169 PRO A C 1
ATOM 1223 O O . PRO A 1 169 ? 56.710 24.575 -34.523 1.00 69.19 169 PRO A O 1
ATOM 1226 N N . ALA A 1 170 ? 56.080 24.897 -36.670 1.00 64.81 170 ALA A N 1
ATOM 1227 C CA . ALA A 1 170 ? 57.240 24.272 -37.286 1.00 64.81 170 ALA A CA 1
ATOM 1228 C C . ALA A 1 170 ? 58.533 24.941 -36.778 1.00 64.81 170 ALA A C 1
ATOM 1230 O O . ALA A 1 170 ? 58.576 26.171 -36.676 1.00 64.81 170 ALA A O 1
ATOM 1231 N N . PRO A 1 171 ? 59.587 24.169 -36.461 1.00 63.09 171 PRO A N 1
ATOM 1232 C CA . PRO A 1 171 ? 60.852 24.739 -36.033 1.00 63.09 171 PRO A CA 1
ATOM 1233 C C . PRO A 1 171 ? 61.450 25.559 -37.179 1.00 63.09 171 PRO A C 1
ATOM 1235 O O . PRO A 1 171 ? 61.865 25.020 -38.206 1.00 63.09 171 PRO A O 1
ATOM 1238 N N . THR A 1 172 ? 61.488 26.877 -36.991 1.00 71.00 172 THR A N 1
ATOM 1239 C CA . THR A 1 172 ? 62.286 27.801 -37.794 1.00 71.00 172 THR A CA 1
ATOM 1240 C C . THR A 1 172 ? 63.739 27.344 -37.727 1.00 71.00 172 THR A C 1
ATOM 1242 O O . THR A 1 172 ? 64.410 27.508 -36.709 1.00 71.00 172 THR A O 1
ATOM 1245 N N . MET A 1 173 ? 64.218 26.732 -38.809 1.00 57.38 173 MET A N 1
ATOM 1246 C CA . MET A 1 173 ? 65.634 26.456 -39.021 1.00 57.38 173 MET A CA 1
ATOM 1247 C C . MET A 1 173 ? 66.384 27.794 -39.046 1.00 57.38 173 MET A C 1
ATOM 1249 O O . MET A 1 173 ? 66.321 28.535 -40.027 1.00 57.38 173 MET A O 1
ATOM 1253 N N . CYS A 1 174 ? 67.084 28.112 -37.957 1.00 51.75 174 CYS A N 1
ATOM 1254 C CA . CYS A 1 174 ? 68.087 29.169 -37.923 1.00 51.75 174 CYS A CA 1
ATOM 1255 C C . CYS A 1 174 ? 69.246 28.774 -38.847 1.00 51.75 174 CYS A C 1
ATOM 1257 O O . CYS A 1 174 ? 70.095 27.963 -38.485 1.00 51.75 174 CYS A O 1
ATOM 1259 N N . GLY A 1 175 ? 69.265 29.345 -40.050 1.00 50.12 175 GLY A N 1
ATOM 1260 C CA . GLY A 1 175 ? 70.415 29.289 -40.941 1.00 50.12 175 GLY A CA 1
ATOM 1261 C C . GLY A 1 175 ? 71.548 30.182 -40.433 1.00 50.12 175 GLY A C 1
ATOM 1262 O O . GLY A 1 175 ? 71.390 31.392 -40.305 1.00 50.12 175 GLY A O 1
ATOM 1263 N N . GLY A 1 176 ? 72.706 29.577 -40.195 1.00 51.81 176 GLY A N 1
ATOM 1264 C CA . GLY A 1 176 ? 74.019 30.218 -40.109 1.00 51.81 176 GLY A CA 1
ATOM 1265 C C . GLY A 1 176 ? 75.111 29.137 -40.120 1.00 51.81 176 GLY A C 1
ATOM 1266 O O . GLY A 1 176 ? 74.778 27.978 -39.865 1.00 51.81 176 GLY A O 1
ATOM 1267 N N . PRO A 1 177 ? 76.402 29.438 -40.368 1.00 58.22 177 PRO A N 1
ATOM 1268 C CA . PRO A 1 177 ? 77.022 30.679 -40.839 1.00 58.22 177 PRO A CA 1
ATOM 1269 C C . PRO A 1 177 ? 77.779 30.498 -42.179 1.00 58.22 177 PRO A C 1
ATOM 1271 O O . PRO A 1 177 ? 78.331 29.438 -42.470 1.00 58.22 177 PRO A O 1
ATOM 1274 N N . GLY A 1 178 ? 77.859 31.563 -42.982 1.00 52.81 178 GLY A N 1
ATOM 1275 C CA . GLY A 1 178 ? 78.754 31.636 -44.139 1.00 52.81 178 GLY A CA 1
ATOM 1276 C C . GLY A 1 178 ? 80.151 32.082 -43.710 1.00 52.81 178 GLY A C 1
ATOM 1277 O O . GLY A 1 178 ? 80.340 33.229 -43.321 1.00 52.81 178 GLY A O 1
ATOM 1278 N N . TRP A 1 179 ? 81.116 31.171 -43.771 1.00 56.84 179 TRP A N 1
ATOM 1279 C CA . TRP A 1 179 ? 82.548 31.453 -43.721 1.00 56.84 179 TRP A CA 1
ATOM 1280 C C . TRP A 1 179 ? 83.083 31.362 -45.148 1.00 56.84 179 TRP A C 1
ATOM 1282 O O . TRP A 1 179 ? 83.046 30.287 -45.746 1.00 56.84 179 TRP A O 1
ATOM 1292 N N . ARG A 1 180 ? 83.543 32.490 -45.691 1.00 52.06 180 ARG A N 1
ATOM 1293 C CA . ARG A 1 180 ? 84.580 32.600 -46.726 1.00 52.06 180 ARG A CA 1
ATOM 1294 C C . ARG A 1 180 ? 84.995 34.052 -46.887 1.00 52.06 180 ARG A C 1
ATOM 1296 O O . ARG A 1 180 ? 84.095 34.916 -46.833 1.00 52.06 180 ARG A O 1
#

Sequence (180 aa):
VVPPAAVAAPPAAAAVVPPPAAGVAVAGSAVGSRSTPPAAAPAGGAPVREARQRFYVCDASLSDTGLWVRLCDGVGVSREAEMDAPLLLELFGGAPPETWPGRARMLHGFFHLREEPGAPGDADTGRLSVISFRRNPLMHELEAQFRDLAALRRQAPPRPGPPPPSAGPAPTMCGGPGWR

Radius of gyration: 36.19 Å; chains: 1; bounding box: 125×82×85 Å

Secondary structure (DSSP, 8-state):
---PPP--------------------------------------PPPPEEEEEEEEEEEEEE-SSEEEEEEE-SSS-EEEEEEEHHHHHHHH-S--GGGHHHHHTT-EEEEEEEEEPPPTT--S-PEEEEEEEEEPPPHHHHHHHHHHHHHHHHTSPPPPPPPPPP-PPP----------